Protein AF-A0A021VYC6-F1 (afdb_monomer_lite)

Secondary struc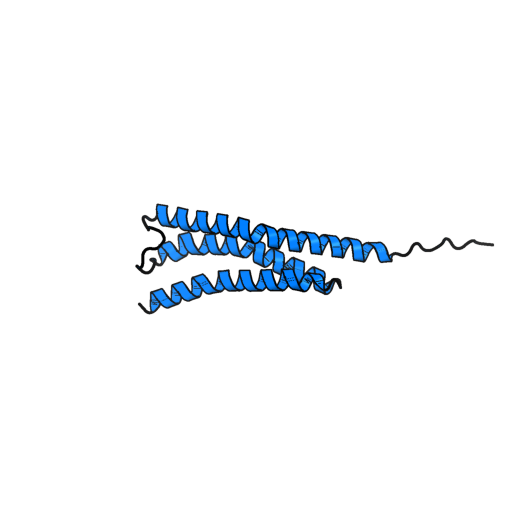ture (DSSP, 8-state):
---PPP---TTHHHHHHHHHHHHHHHHHHHHHHHHHHHHHHHHHHHHHHTTPPTT-SSPPPHHHIIIIIHHHHHHHHHHHHHHHHHHHHHHHTT-GGGHHHHHHHHHHHHHHHHHHHHHHHHHHH-

Sequence (126 aa):
MTATAPTSPSWGRPLVAARRHLRHAWIGVALVPVAFVVAMLVGDGVASLLGHESGSAAAPSLEVFLLAGLPATVIGLAPAVFALVNGRRAEREGEPKGLVPTVVGAVVALYWLATPVLTGVAGLLG

Radius of gyration: 21.97 Å; chains: 1; bounding box: 68×33×66 Å

pLDDT: mean 72.76, std 6.52, range [54.72, 84.06]

Foldseek 3Di:
DDDDDPDDDPVVPLVVVLVVLLVQLVVLVVCLVVLLVVLVCQLQVQCVVVVHHPPPPDQDDPCSLVRRLPVSLVSNLVSLVSNQVSLVVSVVSPNVSSVVSNVVSVVSNCVSVVVSVVSVVVNVVD

Structure (mmCIF, N/CA/C/O backbone):
data_AF-A0A021VYC6-F1
#
_entry.id   AF-A0A021VYC6-F1
#
loop_
_atom_site.group_PDB
_atom_site.id
_atom_site.type_symbol
_atom_site.label_atom_id
_atom_site.label_alt_id
_atom_site.label_comp_id
_atom_site.label_asym_id
_atom_site.label_entity_id
_atom_site.label_seq_id
_atom_site.pdbx_PDB_ins_code
_atom_site.Cartn_x
_atom_site.Cartn_y
_atom_site.Cartn_z
_atom_site.occupancy
_atom_site.B_iso_or_equiv
_atom_site.auth_seq_id
_atom_site.auth_comp_id
_atom_site.auth_asym_id
_atom_site.auth_atom_id
_atom_site.pdbx_PDB_model_num
ATOM 1 N N . MET A 1 1 ? -43.193 22.300 42.466 1.00 54.72 1 MET A N 1
ATOM 2 C CA . MET A 1 1 ? -42.731 20.926 42.175 1.00 54.72 1 MET A CA 1
ATOM 3 C C . MET A 1 1 ? -42.232 20.906 40.742 1.00 54.72 1 MET A C 1
ATOM 5 O O . MET A 1 1 ? -43.036 20.888 39.822 1.00 54.72 1 MET A O 1
ATOM 9 N N . THR A 1 2 ? -40.925 21.046 40.552 1.00 64.00 2 THR A N 1
ATOM 10 C CA . THR A 1 2 ? -40.286 21.155 39.234 1.00 64.00 2 THR A CA 1
ATOM 11 C C . THR A 1 2 ? -39.812 19.763 38.838 1.00 64.00 2 THR A C 1
ATOM 13 O O . THR A 1 2 ? -38.903 19.224 39.463 1.00 64.00 2 THR A O 1
ATOM 16 N N . ALA A 1 3 ? -40.474 19.150 37.858 1.00 60.00 3 ALA A N 1
ATOM 17 C CA . ALA A 1 3 ? -40.073 17.853 37.332 1.00 60.00 3 ALA A CA 1
ATOM 18 C C . ALA A 1 3 ? -38.756 18.015 36.558 1.00 60.00 3 ALA A C 1
ATOM 20 O O . ALA A 1 3 ? -38.705 18.704 35.539 1.00 60.00 3 ALA A O 1
ATOM 21 N N . THR A 1 4 ? -37.680 17.412 37.056 1.00 67.69 4 THR A N 1
ATOM 22 C CA . THR A 1 4 ? -36.417 17.287 36.332 1.00 67.69 4 THR A CA 1
ATOM 23 C C . THR A 1 4 ? -36.630 16.351 35.145 1.00 67.69 4 THR A C 1
ATOM 25 O O . THR A 1 4 ? -36.977 15.182 35.308 1.00 67.69 4 THR A O 1
ATOM 28 N N . ALA A 1 5 ? -36.471 16.879 33.931 1.00 68.44 5 ALA A N 1
ATOM 29 C CA . ALA A 1 5 ? -36.542 16.081 32.713 1.00 68.44 5 ALA A CA 1
ATOM 30 C C . ALA A 1 5 ? -35.471 14.969 32.744 1.00 68.44 5 ALA A C 1
ATOM 32 O O . ALA A 1 5 ? -34.336 15.240 33.152 1.00 68.44 5 ALA A O 1
ATOM 33 N N . PRO A 1 6 ? -35.790 13.735 32.313 1.00 65.06 6 PRO A N 1
ATOM 34 C CA . PRO A 1 6 ? -34.813 12.657 32.253 1.00 65.06 6 PRO A CA 1
ATOM 35 C C . PRO A 1 6 ? -33.706 13.032 31.264 1.00 65.06 6 PRO A C 1
ATOM 37 O O . PRO A 1 6 ? -33.952 13.258 30.079 1.00 65.06 6 PRO A O 1
ATOM 40 N N . THR A 1 7 ? -32.473 13.115 31.757 1.00 66.44 7 THR A N 1
ATOM 41 C CA . THR A 1 7 ? -31.283 13.309 30.932 1.00 66.44 7 THR A CA 1
ATOM 42 C C . THR A 1 7 ? -31.118 12.086 30.032 1.00 66.44 7 THR A C 1
ATOM 44 O O . THR A 1 7 ? -30.737 11.003 30.471 1.00 66.44 7 THR A O 1
ATOM 47 N N . SER A 1 8 ? -31.448 12.236 28.748 1.00 65.44 8 SER A N 1
ATOM 48 C CA . SER A 1 8 ? -31.222 11.190 27.752 1.00 65.44 8 SER A CA 1
ATOM 49 C C . SER A 1 8 ? -29.729 10.823 27.734 1.00 65.44 8 SER A C 1
ATOM 51 O O . SER A 1 8 ? -28.902 11.733 27.597 1.00 65.44 8 SER A O 1
ATOM 53 N N . PRO A 1 9 ? -29.358 9.537 27.857 1.00 63.00 9 PRO A N 1
ATOM 54 C CA . PRO A 1 9 ? -27.963 9.141 27.953 1.00 63.00 9 PRO A CA 1
ATOM 55 C C . PRO A 1 9 ? -27.189 9.551 26.691 1.00 63.00 9 PRO A C 1
ATOM 57 O O . PRO A 1 9 ? -27.460 9.073 25.591 1.00 63.00 9 PRO A O 1
ATOM 60 N N . SER A 1 10 ? -26.193 10.428 26.838 1.00 65.44 10 SER A N 1
ATOM 61 C CA . SER A 1 10 ? -25.336 10.914 25.741 1.00 65.44 10 SER A CA 1
ATOM 62 C C . SER A 1 10 ? -24.399 9.839 25.162 1.00 65.44 10 SER A C 1
ATOM 64 O O . SER A 1 10 ? -23.709 10.082 24.169 1.00 65.44 10 SER A O 1
ATOM 66 N N . TRP A 1 11 ? -24.426 8.627 25.724 1.00 60.84 11 TRP A N 1
ATOM 67 C CA . TRP A 1 11 ? -23.592 7.472 25.380 1.00 60.84 11 TRP A CA 1
ATOM 68 C C . TRP A 1 11 ? -23.783 6.933 23.950 1.00 60.84 11 TRP A C 1
ATOM 70 O O . TRP A 1 11 ? -22.986 6.119 23.491 1.00 60.84 11 TRP A O 1
ATOM 80 N N . GLY A 1 12 ? -24.803 7.387 23.213 1.00 59.22 12 GLY A N 1
ATOM 81 C CA . GLY A 1 12 ? -25.051 6.951 21.833 1.00 59.22 12 GLY A CA 1
ATOM 82 C C . GLY A 1 12 ? -24.102 7.549 20.783 1.00 59.22 12 GLY A C 1
ATOM 83 O O . GLY A 1 12 ? -23.797 6.893 19.789 1.00 59.22 12 GLY A O 1
ATOM 84 N N . ARG A 1 13 ? -23.596 8.776 20.978 1.00 64.44 13 ARG A N 1
ATOM 85 C CA . ARG A 1 13 ? -22.763 9.457 19.961 1.00 64.44 13 ARG A CA 1
ATOM 86 C C . ARG A 1 13 ? -21.360 8.849 19.777 1.00 64.44 13 ARG A C 1
ATOM 88 O O . ARG A 1 13 ? -20.957 8.707 18.621 1.00 64.44 13 ARG A O 1
ATOM 95 N N . PRO A 1 14 ? -20.635 8.446 20.843 1.00 65.25 14 PRO A N 1
ATOM 96 C CA . PRO A 1 14 ? -19.312 7.828 20.711 1.00 65.25 14 PRO A CA 1
ATOM 97 C C . PRO A 1 14 ? -19.344 6.514 19.918 1.00 65.25 14 PRO A C 1
ATOM 99 O O . PRO A 1 14 ? -18.525 6.301 19.029 1.00 65.25 14 PRO A O 1
ATOM 102 N N . LEU A 1 15 ? -20.350 5.667 20.162 1.00 66.69 15 LEU A N 1
ATOM 103 C CA . LEU A 1 15 ? -20.481 4.360 19.507 1.00 66.69 15 LEU A CA 1
ATOM 104 C C . LEU A 1 15 ? -20.814 4.472 18.009 1.00 66.69 15 LEU A C 1
ATOM 106 O O . LEU A 1 15 ? -20.351 3.663 17.204 1.00 66.69 15 LEU A O 1
ATOM 110 N N . VAL A 1 16 ? -21.604 5.477 17.613 1.00 71.81 16 VAL A N 1
ATOM 111 C CA . VAL A 1 16 ? -21.942 5.724 16.199 1.00 71.81 16 VAL A CA 1
ATOM 112 C C . VAL A 1 16 ? -20.727 6.239 15.421 1.00 71.81 16 VAL A C 1
ATOM 114 O O . VAL A 1 16 ? -20.486 5.783 14.299 1.00 71.81 16 VAL A O 1
ATOM 117 N N . ALA A 1 17 ? -19.933 7.136 16.016 1.00 70.00 17 ALA A N 1
ATOM 118 C CA . ALA A 1 17 ? -18.683 7.610 15.422 1.00 70.00 17 ALA A CA 1
ATOM 119 C C . ALA A 1 17 ? -17.676 6.459 15.251 1.00 70.00 17 ALA A C 1
ATOM 121 O O . ALA A 1 17 ? -17.206 6.228 14.134 1.00 70.00 17 ALA A O 1
ATOM 122 N N . ALA A 1 18 ? -17.462 5.655 16.298 1.00 65.56 18 ALA A N 1
ATOM 123 C CA . ALA A 1 18 ? -16.560 4.504 16.268 1.00 65.56 18 ALA A CA 1
ATOM 124 C C . ALA A 1 18 ? -16.944 3.482 15.177 1.00 65.56 18 ALA A C 1
ATOM 126 O O . ALA A 1 18 ? -16.102 3.056 14.382 1.00 65.56 18 ALA A O 1
ATOM 127 N N . ARG A 1 19 ? -18.239 3.148 15.040 1.00 71.94 19 ARG A N 1
ATOM 128 C CA . ARG A 1 19 ? -18.728 2.257 13.966 1.00 71.94 19 ARG A CA 1
ATOM 129 C C . ARG A 1 19 ? -18.503 2.833 12.570 1.00 71.94 19 ARG A C 1
ATOM 131 O O . ARG A 1 19 ? -18.196 2.085 11.640 1.00 71.94 19 ARG A O 1
ATOM 138 N N . ARG A 1 20 ? -18.646 4.151 12.401 1.00 73.12 20 ARG A N 1
ATOM 139 C CA . ARG A 1 20 ? -18.374 4.824 11.125 1.00 73.12 20 ARG A CA 1
ATOM 140 C C . ARG A 1 20 ? -16.887 4.745 10.781 1.00 73.12 20 ARG A C 1
ATOM 142 O O . ARG A 1 20 ? -16.573 4.447 9.631 1.00 73.12 20 ARG A O 1
ATOM 149 N N . HIS A 1 21 ? -15.988 4.948 11.742 1.00 66.31 21 HIS A N 1
ATOM 150 C CA . HIS A 1 21 ? -14.542 4.814 11.536 1.00 66.31 21 HIS A CA 1
ATOM 151 C C . HIS A 1 21 ? -14.130 3.374 11.205 1.00 66.31 21 HIS A C 1
ATOM 153 O O . HIS A 1 21 ? -13.388 3.164 10.245 1.00 66.31 21 HIS A O 1
ATOM 159 N N . LEU A 1 22 ? -14.713 2.379 11.881 1.00 67.56 22 LEU A N 1
ATOM 160 C CA . LEU A 1 22 ? -14.506 0.964 11.565 1.00 67.56 22 LEU A CA 1
ATOM 161 C C . LEU A 1 22 ? -14.934 0.625 10.124 1.00 67.56 22 LEU A C 1
ATOM 163 O O . LEU A 1 22 ? -14.219 -0.075 9.411 1.00 67.56 22 LEU A O 1
ATOM 167 N N . ARG A 1 23 ? -16.071 1.161 9.657 1.00 76.12 23 ARG A N 1
ATOM 168 C CA . ARG A 1 23 ? -16.553 0.948 8.281 1.00 76.12 23 ARG A CA 1
ATOM 169 C C . ARG A 1 23 ? -15.609 1.557 7.237 1.00 76.12 23 ARG A C 1
ATOM 171 O O . ARG A 1 23 ? -15.355 0.918 6.223 1.00 76.12 23 ARG A O 1
ATOM 178 N N . HIS A 1 24 ? -15.053 2.745 7.492 1.00 71.38 24 HIS A N 1
ATOM 179 C CA . HIS A 1 24 ? -14.051 3.355 6.604 1.00 71.38 24 HIS A CA 1
ATOM 180 C C . HIS A 1 24 ? -12.731 2.573 6.595 1.00 71.38 24 HIS A C 1
ATOM 182 O O . HIS A 1 24 ? -12.128 2.430 5.535 1.00 71.38 24 HIS A O 1
ATOM 188 N N . ALA A 1 25 ? -12.308 2.020 7.737 1.00 68.94 25 ALA A N 1
ATOM 189 C CA . ALA A 1 25 ? -11.128 1.160 7.803 1.00 68.94 25 ALA A CA 1
ATOM 190 C C . ALA A 1 25 ? -11.301 -0.102 6.935 1.00 68.94 25 ALA A C 1
ATOM 192 O O . ALA A 1 25 ? -10.413 -0.437 6.156 1.00 68.94 25 ALA A O 1
ATOM 193 N N . TRP A 1 26 ? -12.475 -0.743 6.987 1.00 71.69 26 TRP A N 1
ATOM 194 C CA . TRP A 1 26 ? -12.798 -1.890 6.128 1.00 71.69 26 TRP A CA 1
ATOM 195 C C . TRP A 1 26 ? -12.929 -1.535 4.647 1.00 71.69 26 TRP A C 1
ATOM 197 O O . TRP A 1 26 ? -12.515 -2.326 3.806 1.00 71.69 26 TRP A O 1
ATOM 207 N N . ILE A 1 27 ? -13.450 -0.350 4.318 1.00 75.50 27 ILE A N 1
ATOM 208 C CA . ILE A 1 27 ? -13.437 0.160 2.939 1.00 75.50 27 ILE A CA 1
ATOM 209 C C . ILE A 1 27 ? -11.989 0.305 2.452 1.00 75.50 27 ILE A C 1
ATOM 211 O O . ILE A 1 27 ? -11.682 -0.137 1.352 1.00 75.50 27 ILE A O 1
ATOM 215 N N . GLY A 1 28 ? -11.089 0.834 3.289 1.00 65.12 28 GLY A N 1
ATOM 216 C CA . GLY A 1 28 ? -9.655 0.900 2.992 1.00 65.12 28 GLY A CA 1
ATOM 217 C C . GLY A 1 28 ? -9.046 -0.473 2.702 1.00 65.12 28 GLY A C 1
ATOM 218 O O . GLY A 1 28 ? -8.364 -0.631 1.696 1.00 65.12 28 GLY A O 1
ATOM 219 N N . VAL A 1 29 ? -9.357 -1.482 3.524 1.00 70.19 29 VAL A N 1
ATOM 220 C CA . VAL A 1 29 ? -8.916 -2.873 3.305 1.00 70.19 29 VAL A CA 1
ATOM 221 C C . VAL A 1 29 ? -9.480 -3.445 2.001 1.00 70.19 29 VAL A C 1
ATOM 223 O O . VAL A 1 29 ? -8.740 -4.044 1.228 1.00 70.19 29 VAL A O 1
ATOM 226 N N . ALA A 1 30 ? -10.765 -3.227 1.716 1.00 77.44 30 ALA A N 1
ATOM 227 C CA . ALA A 1 30 ? -11.406 -3.688 0.484 1.00 77.44 30 ALA A CA 1
ATOM 228 C C . ALA A 1 30 ? -10.878 -2.980 -0.779 1.00 77.44 30 ALA A C 1
ATOM 230 O O . ALA A 1 30 ? -10.985 -3.521 -1.876 1.00 77.44 30 ALA A O 1
ATOM 231 N N . LEU A 1 31 ? -10.292 -1.790 -0.631 1.00 75.38 31 LEU A N 1
ATOM 232 C CA . LEU A 1 31 ? -9.623 -1.050 -1.702 1.00 75.38 31 LEU A CA 1
ATOM 233 C C . LEU A 1 31 ? -8.192 -1.533 -1.970 1.00 75.38 31 LEU A C 1
ATOM 235 O O . LEU A 1 31 ? -7.664 -1.227 -3.037 1.00 75.38 31 LEU A O 1
ATOM 239 N N . VAL A 1 32 ? -7.570 -2.305 -1.068 1.00 74.12 32 VAL A N 1
ATOM 240 C CA . VAL A 1 32 ? -6.208 -2.834 -1.270 1.00 74.12 32 VAL A CA 1
ATOM 241 C C . VAL A 1 32 ? -6.100 -3.691 -2.542 1.00 74.12 32 VAL A C 1
ATOM 243 O O . VAL A 1 32 ? -5.209 -3.408 -3.340 1.00 74.12 32 VAL A O 1
ATOM 246 N N . PRO A 1 33 ? -6.988 -4.673 -2.812 1.00 75.94 33 PRO A N 1
ATOM 247 C CA . PRO A 1 33 ? -6.933 -5.455 -4.049 1.00 75.94 33 PRO A CA 1
ATOM 248 C C . PRO A 1 33 ? -7.120 -4.595 -5.301 1.00 75.94 33 PRO A C 1
ATOM 250 O O . PRO A 1 33 ? -6.440 -4.797 -6.301 1.00 75.94 33 PRO A O 1
ATOM 253 N N . VAL A 1 34 ? -8.017 -3.607 -5.242 1.00 77.00 34 VAL A N 1
ATOM 254 C CA . VAL A 1 34 ? -8.284 -2.710 -6.373 1.00 77.00 34 VAL A CA 1
ATOM 255 C C . VAL A 1 34 ? -7.050 -1.868 -6.679 1.00 77.00 34 VAL A C 1
ATOM 257 O O . VAL A 1 34 ? -6.610 -1.812 -7.822 1.00 77.00 34 VAL A O 1
ATOM 260 N N . ALA A 1 35 ? -6.444 -1.260 -5.661 1.00 73.44 35 ALA A N 1
ATOM 261 C CA . ALA A 1 35 ? -5.225 -0.483 -5.835 1.00 73.44 35 ALA A CA 1
ATOM 262 C C . ALA A 1 35 ? -4.038 -1.343 -6.261 1.00 73.44 35 ALA A C 1
ATOM 264 O O . ALA A 1 35 ? -3.212 -0.865 -7.025 1.00 73.44 35 ALA A O 1
ATOM 265 N N . PHE A 1 36 ? -3.961 -2.600 -5.814 1.00 75.56 36 PHE A N 1
ATOM 266 C CA . PHE A 1 36 ? -2.952 -3.543 -6.288 1.00 75.56 36 PHE A CA 1
ATOM 267 C C . PHE A 1 36 ? -3.075 -3.770 -7.797 1.00 75.56 36 PHE A C 1
ATOM 269 O O . PHE A 1 36 ? -2.088 -3.628 -8.511 1.00 75.56 36 PHE A O 1
ATOM 276 N N . VAL A 1 37 ? -4.286 -4.043 -8.294 1.00 76.75 37 VAL A N 1
ATOM 277 C CA . VAL A 1 37 ? -4.528 -4.212 -9.735 1.00 76.75 37 VAL A CA 1
ATOM 278 C C . VAL A 1 37 ? -4.197 -2.929 -10.496 1.00 76.75 37 VAL A C 1
ATOM 280 O O . VAL A 1 37 ? -3.506 -2.985 -11.506 1.00 76.75 37 VAL A O 1
ATOM 283 N N . VAL A 1 38 ? -4.622 -1.763 -10.001 1.00 77.69 38 VAL A N 1
ATOM 284 C CA . VAL A 1 38 ? -4.317 -0.474 -10.645 1.00 77.69 38 VAL A CA 1
ATOM 285 C C . VAL A 1 38 ? -2.813 -0.197 -10.654 1.00 77.69 38 VAL A C 1
ATOM 287 O O . VAL A 1 38 ? -2.278 0.193 -11.684 1.00 77.69 38 VAL A O 1
ATOM 290 N N . ALA A 1 39 ? -2.116 -0.422 -9.541 1.00 72.88 39 ALA A N 1
ATOM 291 C CA . ALA A 1 39 ? -0.672 -0.244 -9.452 1.00 72.88 39 ALA A CA 1
ATOM 292 C C . ALA A 1 39 ? 0.071 -1.196 -10.395 1.00 72.88 39 ALA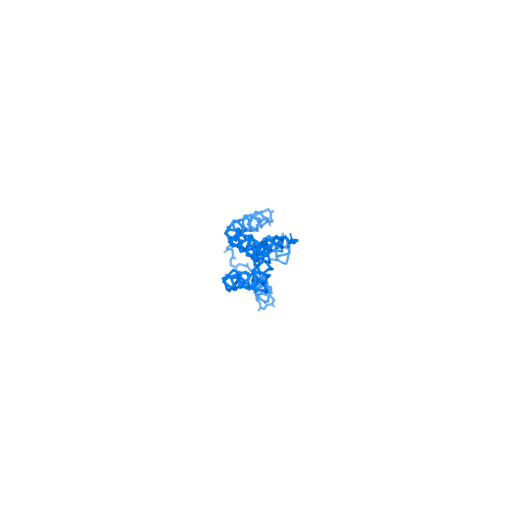 A C 1
ATOM 294 O O . ALA A 1 39 ? 1.026 -0.773 -11.042 1.00 72.88 39 ALA A O 1
ATOM 295 N N . MET A 1 40 ? -0.389 -2.445 -10.516 1.00 78.44 40 MET A N 1
ATOM 296 C CA . MET A 1 40 ? 0.179 -3.403 -11.460 1.00 78.44 40 MET A CA 1
ATOM 297 C C . MET A 1 40 ? -0.023 -2.934 -12.903 1.00 78.44 40 MET A C 1
ATOM 299 O O . MET A 1 40 ? 0.943 -2.876 -13.651 1.00 78.44 40 MET A O 1
ATOM 303 N N . LEU A 1 41 ? -1.241 -2.524 -13.270 1.00 82.88 41 LEU A N 1
ATOM 304 C CA . LEU A 1 41 ? -1.548 -2.022 -14.613 1.00 82.88 41 LEU A CA 1
ATOM 305 C C . LEU A 1 41 ? -0.752 -0.759 -14.958 1.00 82.88 41 LEU A C 1
ATOM 307 O O . LEU A 1 41 ? -0.302 -0.609 -16.089 1.00 82.88 41 LEU A O 1
ATOM 311 N N . VAL A 1 42 ? -0.565 0.148 -13.997 1.00 81.06 42 VAL A N 1
ATOM 312 C CA . VAL A 1 42 ? 0.236 1.363 -14.195 1.00 81.06 42 VAL A CA 1
ATOM 313 C C . VAL A 1 42 ? 1.716 1.019 -14.334 1.00 81.06 42 VAL A C 1
ATOM 315 O O . VAL A 1 42 ? 2.358 1.515 -15.253 1.00 81.06 42 VAL A O 1
ATOM 318 N N . GLY A 1 43 ? 2.256 0.163 -13.464 1.00 72.81 43 GLY A N 1
ATOM 319 C CA . GLY A 1 43 ? 3.655 -0.256 -13.536 1.00 72.81 43 GLY A CA 1
ATOM 320 C C . GLY A 1 43 ? 3.972 -0.977 -14.847 1.00 72.81 43 GLY A C 1
ATOM 321 O O . GLY A 1 43 ? 4.917 -0.607 -15.537 1.00 72.81 43 GLY A O 1
ATOM 322 N N . ASP A 1 44 ? 3.138 -1.946 -15.220 1.00 79.06 44 ASP A N 1
ATOM 323 C CA . ASP A 1 44 ? 3.280 -2.733 -16.448 1.00 79.06 44 ASP A CA 1
ATOM 324 C C . ASP A 1 44 ? 3.076 -1.869 -17.702 1.00 79.06 44 ASP A C 1
ATOM 326 O O . ASP A 1 44 ? 3.875 -1.903 -18.635 1.00 79.06 44 ASP A O 1
ATOM 330 N N . GLY A 1 45 ? 2.064 -0.997 -17.691 1.00 81.38 45 GLY A N 1
ATOM 331 C CA . GLY A 1 45 ? 1.805 -0.070 -18.789 1.00 81.38 45 GLY A CA 1
ATOM 332 C C . GLY A 1 45 ? 2.959 0.905 -19.023 1.00 81.38 45 GLY A C 1
ATOM 333 O O . GLY A 1 45 ? 3.380 1.095 -20.162 1.00 81.38 45 GLY A O 1
ATOM 334 N N . VAL A 1 46 ? 3.514 1.500 -17.961 1.00 80.25 46 VAL A N 1
ATOM 335 C CA . VAL A 1 46 ? 4.661 2.413 -18.091 1.00 80.25 46 VAL A CA 1
ATOM 336 C C . VAL A 1 46 ? 5.923 1.658 -18.518 1.00 80.25 46 VAL A C 1
ATOM 338 O O . VAL A 1 46 ? 6.643 2.148 -19.383 1.00 80.25 46 VAL A O 1
ATOM 341 N N . ALA A 1 47 ? 6.181 0.461 -17.985 1.00 78.06 47 ALA A N 1
ATOM 342 C CA . ALA A 1 47 ? 7.319 -0.362 -18.401 1.00 78.06 47 ALA A CA 1
ATOM 343 C C . ALA A 1 47 ? 7.234 -0.763 -19.886 1.00 78.06 47 ALA A C 1
ATOM 345 O O . ALA A 1 47 ? 8.218 -0.630 -20.617 1.00 78.06 47 ALA A O 1
ATOM 346 N N . SER A 1 48 ? 6.044 -1.151 -20.352 1.00 80.94 48 SER A N 1
ATOM 347 C CA . SER A 1 48 ? 5.783 -1.493 -21.754 1.00 80.94 48 SER A CA 1
ATOM 348 C C . SER A 1 48 ? 6.001 -0.299 -22.689 1.00 80.94 48 SER A C 1
ATOM 350 O O . SER A 1 48 ? 6.627 -0.443 -23.740 1.00 80.94 48 SER A O 1
ATOM 352 N N . LEU A 1 49 ? 5.583 0.907 -22.284 1.00 81.94 49 LEU A N 1
ATOM 353 C CA . LEU A 1 49 ? 5.862 2.143 -23.029 1.00 81.94 49 LEU A CA 1
ATOM 354 C C . LEU A 1 49 ? 7.362 2.466 -23.111 1.00 81.94 49 LEU A C 1
ATOM 356 O O . LEU A 1 49 ? 7.802 3.076 -24.083 1.00 81.94 49 LEU A O 1
ATOM 360 N N . LEU A 1 50 ? 8.147 2.040 -22.120 1.00 80.50 50 LEU A N 1
ATOM 361 C CA . LEU A 1 50 ? 9.608 2.154 -22.105 1.00 80.50 50 LEU A CA 1
ATOM 362 C C . LEU A 1 50 ? 10.303 0.995 -22.845 1.00 80.50 50 LEU A C 1
ATOM 364 O O . LEU A 1 50 ? 11.523 0.859 -22.761 1.00 80.50 50 LEU A O 1
ATOM 368 N N . GLY A 1 51 ? 9.550 0.141 -23.546 1.00 77.88 51 GLY A N 1
ATOM 369 C CA . GLY A 1 51 ? 10.081 -0.982 -24.321 1.00 77.88 51 GLY A CA 1
ATOM 370 C C . GLY A 1 51 ? 10.592 -2.152 -23.477 1.00 77.88 51 GLY A C 1
ATOM 371 O O . GLY A 1 51 ? 11.324 -2.990 -23.997 1.00 77.88 51 GLY A O 1
ATOM 372 N N . HIS A 1 52 ? 10.240 -2.210 -22.190 1.00 70.00 52 HIS A N 1
ATOM 373 C CA . HIS A 1 52 ? 10.628 -3.300 -21.298 1.00 70.00 52 HIS A CA 1
ATOM 374 C C . HIS A 1 52 ? 9.476 -4.300 -21.150 1.00 70.00 52 HIS A C 1
ATOM 376 O O . HIS A 1 52 ? 8.361 -3.922 -20.794 1.00 70.00 52 HIS A O 1
ATOM 382 N N . GLU A 1 53 ? 9.749 -5.585 -21.391 1.00 68.38 53 GLU A N 1
ATOM 383 C CA . GLU A 1 53 ? 8.812 -6.661 -21.056 1.00 68.38 53 GLU A CA 1
ATOM 384 C C . GLU A 1 53 ? 8.856 -6.963 -19.554 1.00 68.38 53 GLU A C 1
ATOM 386 O O . GLU A 1 53 ? 9.915 -7.214 -18.966 1.00 68.38 53 GLU A O 1
ATOM 391 N N . SER A 1 54 ? 7.682 -6.973 -18.928 1.00 63.06 54 SER A N 1
ATOM 392 C CA . SER A 1 54 ? 7.526 -7.368 -17.533 1.00 63.06 54 SER A CA 1
ATOM 393 C C . SER A 1 54 ? 7.921 -8.830 -17.327 1.00 63.06 54 SER A C 1
ATOM 395 O O . SER A 1 54 ? 7.419 -9.725 -18.001 1.00 63.06 54 SER A O 1
ATOM 397 N N . GLY A 1 55 ? 8.821 -9.082 -16.372 1.00 61.19 55 GLY A N 1
ATOM 398 C CA . GLY A 1 55 ? 9.330 -10.426 -16.064 1.00 61.19 55 GLY A CA 1
ATOM 399 C C . GLY A 1 55 ? 10.669 -10.779 -16.718 1.00 61.19 55 GLY A C 1
ATOM 400 O O . GLY A 1 55 ? 11.165 -11.887 -16.513 1.00 61.19 55 GLY A O 1
ATOM 401 N N . SER A 1 56 ? 11.289 -9.849 -17.453 1.00 64.00 56 SER A N 1
ATOM 402 C CA . SER A 1 56 ? 12.684 -9.992 -17.878 1.00 64.00 56 SER A CA 1
ATOM 403 C C . SER A 1 56 ? 13.597 -10.207 -16.661 1.00 64.00 56 SER A C 1
ATOM 405 O O . SER A 1 56 ? 13.520 -9.472 -15.678 1.00 64.00 56 SER A O 1
ATOM 407 N N . ALA A 1 57 ? 14.497 -11.192 -16.746 1.00 57.59 57 ALA A N 1
ATOM 408 C CA . ALA A 1 57 ? 15.506 -11.453 -15.717 1.00 57.59 57 ALA A CA 1
ATOM 409 C C . ALA A 1 57 ? 16.614 -10.381 -15.662 1.00 57.59 57 ALA A C 1
ATOM 411 O O . ALA A 1 57 ? 17.430 -10.398 -14.741 1.00 57.59 57 ALA A O 1
ATOM 412 N N . ALA A 1 58 ? 16.664 -9.464 -16.636 1.00 65.25 58 ALA A N 1
ATOM 413 C CA . ALA A 1 58 ? 17.589 -8.341 -16.608 1.00 65.25 58 ALA A CA 1
ATOM 414 C C . ALA A 1 58 ? 17.145 -7.321 -15.553 1.00 65.25 58 ALA A C 1
ATOM 416 O O . ALA A 1 58 ? 15.963 -6.974 -15.469 1.00 65.25 58 ALA A O 1
ATOM 417 N N . ALA A 1 59 ? 18.105 -6.839 -14.759 1.00 62.94 59 ALA A N 1
ATOM 418 C CA . ALA A 1 59 ? 17.852 -5.799 -13.774 1.00 62.94 59 ALA A CA 1
ATOM 419 C C . ALA A 1 59 ? 17.245 -4.561 -14.468 1.00 62.94 59 ALA A C 1
ATOM 421 O O . ALA A 1 59 ? 17.786 -4.108 -15.482 1.00 62.94 59 ALA A O 1
ATOM 422 N N . PRO A 1 60 ? 16.121 -4.018 -13.965 1.00 66.69 60 PRO A N 1
ATOM 423 C CA . PRO A 1 60 ? 15.491 -2.857 -14.575 1.00 66.69 60 PRO A CA 1
ATOM 424 C C . PRO A 1 60 ? 16.426 -1.648 -14.503 1.00 66.69 60 PRO A C 1
ATOM 426 O O . PRO A 1 60 ? 17.061 -1.401 -13.475 1.00 66.69 60 PRO A O 1
ATOM 429 N N . SER A 1 61 ? 16.493 -0.874 -15.588 1.00 73.88 61 SER A N 1
ATOM 430 C CA . SER A 1 61 ? 17.247 0.379 -15.605 1.00 73.88 61 SER A CA 1
ATOM 431 C C . SER A 1 61 ? 16.679 1.370 -14.581 1.00 73.88 61 SER A C 1
ATOM 433 O O . SER A 1 61 ? 15.493 1.332 -14.230 1.00 73.88 61 SER A O 1
ATOM 435 N N . LEU A 1 62 ? 17.522 2.292 -14.100 1.00 77.00 62 LEU A N 1
ATOM 436 C CA . LEU A 1 62 ? 17.120 3.295 -13.106 1.00 77.00 62 LEU A CA 1
ATOM 437 C C . LEU A 1 62 ? 15.908 4.123 -13.575 1.00 77.00 62 LEU A C 1
ATOM 439 O O . LEU A 1 62 ? 15.057 4.491 -12.769 1.00 77.00 62 LEU A O 1
ATOM 443 N N . GLU A 1 63 ? 15.798 4.369 -14.880 1.00 74.81 63 GLU A N 1
ATOM 444 C CA . GLU A 1 63 ? 14.677 5.088 -15.491 1.00 74.81 63 GLU A CA 1
ATOM 445 C C . GLU A 1 63 ? 13.356 4.327 -15.353 1.00 74.81 63 GLU A C 1
ATOM 447 O O . GLU A 1 63 ? 12.357 4.913 -14.940 1.00 74.81 63 GLU A O 1
ATOM 452 N N . VAL A 1 64 ? 13.347 3.016 -15.614 1.00 76.31 64 VAL A N 1
ATOM 453 C CA . VAL A 1 64 ? 12.155 2.168 -15.444 1.00 76.31 64 VAL A CA 1
ATOM 454 C C . VAL A 1 64 ? 11.757 2.098 -13.973 1.00 76.31 64 VAL A C 1
ATOM 456 O O . VAL A 1 64 ? 10.578 2.216 -13.637 1.00 76.31 64 VAL A O 1
ATOM 459 N N . PHE A 1 65 ? 12.734 1.981 -13.072 1.00 75.00 65 PHE A N 1
ATOM 460 C CA . PHE A 1 65 ? 12.475 1.996 -11.635 1.00 75.00 65 PHE A CA 1
ATOM 461 C C . PHE A 1 65 ? 11.797 3.299 -11.181 1.00 75.00 65 PHE A C 1
ATOM 463 O O . PHE A 1 65 ? 10.795 3.264 -10.462 1.00 75.00 65 PHE A O 1
ATOM 470 N N . LEU A 1 66 ? 12.305 4.450 -11.625 1.00 78.19 66 LEU A N 1
ATOM 471 C CA . LEU A 1 66 ? 11.771 5.759 -11.249 1.00 78.19 66 LEU A CA 1
ATOM 472 C C . LEU A 1 66 ? 10.417 6.056 -11.904 1.00 78.19 66 LEU A C 1
ATOM 474 O O . LEU A 1 66 ? 9.520 6.562 -11.234 1.00 78.19 66 LEU A O 1
ATOM 478 N N . LEU A 1 67 ? 10.257 5.750 -13.192 1.00 80.88 67 LEU A N 1
ATOM 479 C CA . LEU A 1 67 ? 9.073 6.132 -13.963 1.00 80.88 67 LEU A CA 1
ATOM 480 C C . LEU A 1 67 ? 7.915 5.142 -13.818 1.00 80.88 67 LEU A C 1
ATOM 482 O O . LEU A 1 67 ? 6.768 5.577 -13.813 1.00 80.88 67 LEU A O 1
ATOM 486 N N . ALA A 1 68 ? 8.181 3.842 -13.669 1.00 78.88 68 ALA A N 1
ATOM 487 C CA . ALA A 1 68 ? 7.140 2.823 -13.507 1.00 78.88 68 ALA A CA 1
ATOM 488 C C . ALA A 1 68 ? 6.958 2.402 -12.040 1.00 78.88 68 ALA A C 1
ATOM 490 O O . ALA A 1 68 ? 5.831 2.296 -11.548 1.00 78.88 68 ALA A O 1
ATOM 491 N N . GLY A 1 69 ? 8.061 2.201 -11.313 1.00 75.69 69 GLY A N 1
ATOM 492 C CA . GLY A 1 69 ? 8.036 1.691 -9.940 1.00 75.69 69 GLY A CA 1
ATOM 493 C C . GLY A 1 69 ? 7.514 2.704 -8.922 1.00 75.69 69 GLY A C 1
ATOM 494 O O . GLY A 1 69 ? 6.690 2.366 -8.067 1.00 75.69 69 GLY A O 1
ATOM 495 N N . LEU A 1 70 ? 7.947 3.962 -9.018 1.00 80.38 70 LEU A N 1
ATOM 496 C CA . LEU A 1 70 ? 7.582 4.998 -8.049 1.00 80.38 70 LEU A CA 1
ATOM 497 C C . LEU A 1 70 ? 6.077 5.345 -8.087 1.00 80.38 70 LEU A C 1
ATOM 499 O O . LEU A 1 70 ? 5.453 5.331 -7.022 1.00 80.38 70 LEU A O 1
ATOM 503 N N . PRO A 1 71 ? 5.436 5.561 -9.256 1.00 79.88 71 PRO A N 1
ATOM 504 C CA . PRO A 1 71 ? 3.995 5.817 -9.313 1.00 79.88 71 PRO A CA 1
ATOM 505 C C . PRO A 1 71 ? 3.161 4.620 -8.853 1.00 79.88 71 PRO A C 1
ATOM 507 O O . PRO A 1 71 ? 2.215 4.797 -8.084 1.00 79.88 71 PRO A O 1
ATOM 510 N N . ALA A 1 72 ? 3.533 3.400 -9.259 1.00 76.69 72 ALA A N 1
ATOM 511 C CA . ALA A 1 72 ? 2.863 2.177 -8.818 1.00 76.69 72 ALA A CA 1
ATOM 512 C C . ALA A 1 72 ? 2.924 2.027 -7.289 1.00 76.69 72 ALA A C 1
ATOM 514 O O . ALA A 1 72 ? 1.914 1.733 -6.648 1.00 76.69 72 ALA A O 1
ATOM 515 N N . THR A 1 73 ? 4.082 2.329 -6.694 1.00 77.38 73 THR A N 1
ATOM 516 C CA . THR A 1 73 ? 4.265 2.311 -5.238 1.00 77.38 73 THR A CA 1
ATOM 517 C C . THR A 1 73 ? 3.348 3.313 -4.550 1.00 77.38 73 THR A C 1
ATOM 519 O O . THR A 1 73 ? 2.670 2.955 -3.592 1.00 77.38 73 THR A O 1
ATOM 522 N N . VAL A 1 74 ? 3.267 4.552 -5.045 1.00 83.56 74 VAL A N 1
ATOM 523 C CA . VAL A 1 74 ? 2.391 5.588 -4.470 1.00 83.56 74 VAL A CA 1
ATOM 524 C C . VAL A 1 74 ? 0.918 5.168 -4.523 1.00 83.56 74 VAL A C 1
ATOM 526 O O . VAL A 1 74 ? 0.200 5.322 -3.531 1.00 83.56 74 VAL A O 1
ATOM 529 N N . ILE A 1 75 ? 0.475 4.590 -5.644 1.00 81.69 75 ILE A N 1
ATOM 530 C CA . ILE A 1 75 ? -0.894 4.081 -5.816 1.00 81.69 75 ILE A CA 1
ATOM 531 C C . ILE A 1 75 ? -1.185 2.955 -4.816 1.00 81.69 75 ILE A C 1
ATOM 533 O O . ILE A 1 75 ? -2.223 2.976 -4.152 1.00 81.69 75 ILE A O 1
ATOM 537 N N . GLY A 1 76 ? -0.263 2.001 -4.671 1.00 76.12 76 GLY A N 1
ATOM 538 C CA . GLY A 1 76 ? -0.384 0.892 -3.726 1.00 76.12 76 GLY A CA 1
ATOM 539 C C . GLY A 1 76 ? -0.345 1.326 -2.257 1.00 76.12 76 GLY A C 1
ATOM 540 O O . GLY A 1 76 ? -1.048 0.757 -1.416 1.00 76.12 76 GLY A O 1
ATOM 541 N N . LEU A 1 77 ? 0.419 2.377 -1.943 1.00 80.19 77 LEU A N 1
ATOM 542 C CA . LEU A 1 77 ? 0.563 2.908 -0.587 1.00 80.19 77 LEU A CA 1
ATOM 543 C C . LEU A 1 77 ? -0.710 3.610 -0.096 1.00 80.19 77 LEU A C 1
ATOM 545 O O . LEU A 1 77 ? -1.036 3.535 1.090 1.00 80.19 77 LEU A O 1
ATOM 549 N N . ALA A 1 78 ? -1.436 4.289 -0.987 1.00 80.81 78 ALA A N 1
ATOM 550 C CA . ALA A 1 78 ? -2.584 5.125 -0.637 1.00 80.81 78 ALA A CA 1
ATOM 551 C C . ALA A 1 78 ? -3.660 4.406 0.214 1.00 80.81 78 ALA A C 1
ATOM 553 O O . ALA A 1 78 ? -3.971 4.894 1.308 1.00 80.81 78 ALA A O 1
ATOM 554 N N . PRO A 1 79 ? -4.215 3.244 -0.189 1.00 74.31 79 PRO A N 1
ATOM 555 C CA . PRO A 1 79 ? -5.200 2.534 0.632 1.00 74.31 79 PRO A CA 1
ATOM 556 C C . PRO A 1 79 ? -4.590 1.909 1.889 1.00 74.31 79 PRO A C 1
ATOM 558 O O . PRO A 1 79 ? -5.279 1.805 2.903 1.00 74.31 79 PRO A O 1
ATOM 561 N N . ALA A 1 80 ? -3.309 1.527 1.861 1.00 73.31 80 ALA A N 1
ATOM 562 C CA . ALA A 1 80 ? -2.617 0.951 3.011 1.00 73.31 80 ALA A CA 1
ATOM 563 C C . ALA A 1 80 ? -2.464 1.984 4.138 1.00 73.31 80 ALA A C 1
ATOM 565 O O . ALA A 1 80 ? -2.809 1.716 5.291 1.00 73.31 80 ALA A O 1
ATOM 566 N N . VAL A 1 81 ? -2.048 3.205 3.787 1.00 76.81 81 VAL A N 1
ATOM 567 C CA . VAL A 1 81 ? -1.989 4.351 4.706 1.00 76.81 81 VAL A CA 1
ATOM 568 C C . VAL A 1 81 ? -3.392 4.726 5.181 1.00 76.81 81 VAL A C 1
ATOM 570 O O . VAL A 1 81 ? -3.591 4.985 6.369 1.00 76.81 81 VAL A O 1
ATOM 573 N N . PHE A 1 82 ? -4.391 4.692 4.295 1.00 71.81 82 PHE A N 1
ATOM 574 C CA . PHE 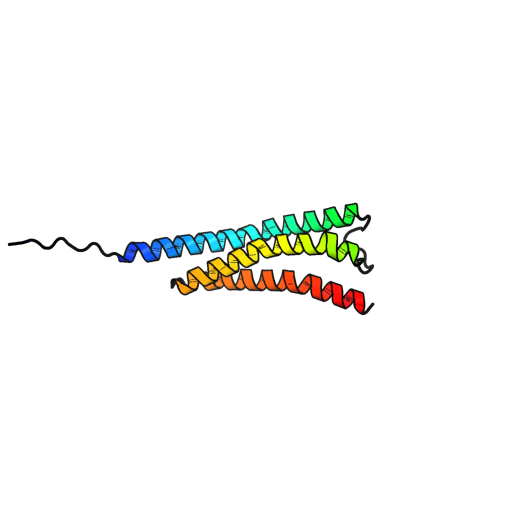A 1 82 ? -5.777 4.963 4.669 1.00 71.81 82 PHE A CA 1
ATOM 575 C C . PHE A 1 82 ? -6.322 3.938 5.680 1.00 71.81 82 PHE A C 1
ATOM 577 O O . PHE A 1 82 ? -6.938 4.331 6.675 1.00 71.81 82 PHE A O 1
ATOM 584 N N . ALA A 1 83 ? -6.062 2.642 5.481 1.00 71.62 83 ALA A N 1
ATOM 585 C CA . ALA A 1 83 ? -6.429 1.577 6.415 1.00 71.62 83 ALA A CA 1
ATOM 586 C C . ALA A 1 83 ? -5.692 1.718 7.758 1.00 71.62 83 ALA A C 1
ATOM 588 O O . ALA A 1 83 ? -6.317 1.612 8.815 1.00 71.62 83 ALA A O 1
ATOM 589 N N . LEU A 1 84 ? -4.398 2.054 7.724 1.00 74.06 84 LEU A N 1
ATOM 590 C CA . LEU A 1 84 ? -3.565 2.263 8.909 1.00 74.06 84 LEU A CA 1
ATOM 591 C C . LEU A 1 84 ? -4.061 3.432 9.775 1.00 74.06 84 LEU A C 1
ATOM 593 O O . LEU A 1 84 ? -4.208 3.291 10.989 1.00 74.06 84 LEU A O 1
ATOM 597 N N . VAL A 1 85 ? -4.322 4.594 9.168 1.00 77.12 85 VAL A N 1
ATOM 598 C CA . VAL A 1 85 ? -4.746 5.805 9.890 1.00 77.12 85 VAL A CA 1
ATOM 599 C C . VAL A 1 85 ? -6.147 5.629 10.474 1.00 77.12 85 VAL A C 1
ATOM 601 O O . VAL A 1 85 ? -6.365 5.940 11.646 1.00 77.12 85 VAL A O 1
ATOM 604 N N . ASN A 1 86 ? -7.094 5.103 9.690 1.00 70.75 86 ASN A N 1
ATOM 605 C CA . ASN A 1 86 ? -8.466 4.904 10.162 1.00 70.75 86 ASN A CA 1
ATOM 606 C C . ASN A 1 86 ? -8.571 3.768 11.191 1.00 70.75 86 ASN A C 1
ATOM 608 O O . ASN A 1 86 ? -9.338 3.897 12.144 1.00 70.75 86 ASN A O 1
ATOM 612 N N . GLY A 1 87 ? -7.783 2.698 11.050 1.00 67.62 87 GLY A N 1
ATOM 613 C CA . GLY A 1 87 ? -7.715 1.610 12.027 1.00 67.62 87 GLY A CA 1
ATOM 614 C C . GLY A 1 87 ? -7.152 2.068 13.377 1.00 67.62 87 GLY A C 1
ATOM 615 O O . GLY A 1 87 ? -7.797 1.855 14.404 1.00 67.62 87 GLY A O 1
ATOM 616 N N . ARG A 1 88 ? -6.018 2.794 13.379 1.00 72.31 88 ARG A N 1
ATOM 617 C CA . ARG A 1 88 ? -5.419 3.354 14.609 1.00 72.31 88 ARG A CA 1
ATOM 618 C C . ARG A 1 88 ? -6.355 4.324 15.308 1.00 72.31 88 ARG A C 1
ATOM 620 O O . ARG A 1 88 ? -6.387 4.395 16.534 1.00 72.31 88 ARG A O 1
ATOM 627 N N . ARG A 1 89 ? -7.104 5.108 14.533 1.00 72.69 89 ARG A N 1
ATOM 628 C CA . ARG A 1 89 ? -8.082 6.045 15.080 1.00 72.69 89 ARG A CA 1
ATOM 629 C C . ARG A 1 89 ? -9.265 5.315 15.722 1.00 72.69 89 ARG A C 1
ATOM 631 O O . ARG A 1 89 ? -9.645 5.686 16.823 1.00 72.69 89 ARG A O 1
ATOM 638 N N . ALA A 1 90 ? -9.775 4.249 15.101 1.00 63.66 90 ALA A N 1
ATOM 639 C CA . ALA A 1 90 ? -10.837 3.420 15.676 1.00 63.66 90 ALA A CA 1
ATOM 640 C C . ALA A 1 90 ? -10.400 2.704 16.970 1.00 63.66 90 ALA A C 1
ATOM 642 O O . ALA A 1 90 ? -11.176 2.620 17.919 1.00 63.66 90 ALA A O 1
ATOM 643 N N . GLU A 1 91 ? -9.145 2.247 17.037 1.00 71.81 91 GLU A N 1
ATOM 644 C CA . GLU A 1 91 ? -8.564 1.653 18.248 1.00 71.81 91 GLU A CA 1
ATOM 645 C C . GLU A 1 91 ? -8.478 2.674 19.395 1.00 71.81 91 GLU A C 1
ATOM 647 O O . GLU A 1 91 ? -8.912 2.395 20.512 1.00 71.81 91 GLU A O 1
ATOM 652 N N . ARG A 1 92 ? -8.000 3.894 19.109 1.00 74.06 92 ARG A N 1
ATOM 653 C CA . ARG A 1 92 ? -7.946 4.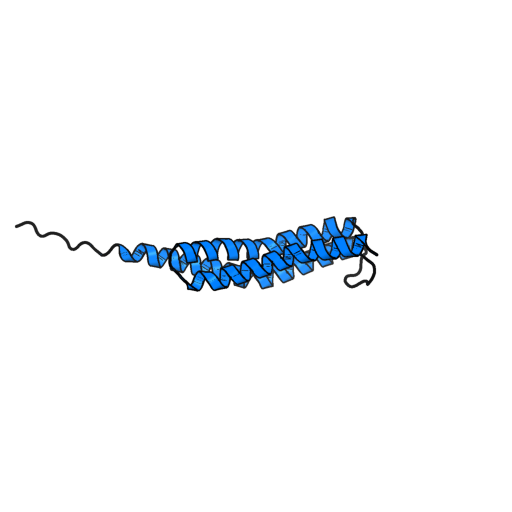998 20.088 1.00 74.06 92 ARG A CA 1
ATOM 654 C C . ARG A 1 92 ? -9.325 5.434 20.587 1.00 74.06 92 ARG A C 1
ATOM 656 O O . ARG A 1 92 ? -9.427 5.949 21.695 1.00 74.06 92 ARG A O 1
ATOM 663 N N . GLU A 1 93 ? -10.366 5.236 19.785 1.00 75.38 93 GLU A N 1
ATOM 664 C CA . GLU A 1 93 ? -11.763 5.515 20.143 1.00 75.38 93 GLU A CA 1
ATOM 665 C C . GLU A 1 93 ? -12.434 4.348 20.902 1.00 75.38 93 GLU A C 1
ATOM 667 O O . GLU A 1 93 ? -13.614 4.435 21.241 1.00 75.38 93 GLU A O 1
ATOM 672 N N . GLY A 1 94 ? -11.683 3.286 21.227 1.00 67.56 94 GLY A N 1
ATOM 673 C CA . GLY A 1 94 ? -12.113 2.201 22.112 1.00 67.56 94 GLY A CA 1
ATOM 674 C C . GLY A 1 94 ? -12.703 0.978 21.410 1.00 67.56 94 GLY A C 1
ATOM 675 O O . GLY A 1 94 ? -13.234 0.104 22.091 1.00 67.56 94 GLY A O 1
ATOM 676 N N . GLU A 1 95 ? -12.612 0.880 20.079 1.00 67.12 95 GLU A N 1
ATOM 677 C CA . GLU A 1 95 ? -13.069 -0.299 19.335 1.00 67.12 95 GLU A CA 1
ATOM 678 C C . GLU A 1 95 ? -11.881 -1.232 19.020 1.00 67.12 95 GLU A C 1
ATOM 680 O O . GLU A 1 95 ? -11.138 -0.991 18.059 1.00 67.12 95 GLU A O 1
ATOM 685 N N . PRO A 1 96 ? -11.697 -2.345 19.762 1.00 67.50 96 PRO A N 1
ATOM 686 C CA . PRO A 1 96 ? -10.541 -3.235 19.600 1.00 67.50 96 PRO A CA 1
ATOM 687 C C . PRO A 1 96 ? -10.488 -3.910 18.221 1.00 67.50 96 PRO A C 1
ATOM 689 O O . PRO A 1 96 ? -9.430 -4.349 17.775 1.00 67.50 96 PRO A O 1
ATOM 692 N N . LYS A 1 97 ? -11.605 -3.944 17.481 1.00 69.44 97 LYS A N 1
ATOM 693 C CA . LYS A 1 97 ? -11.645 -4.437 16.095 1.00 69.44 97 LYS A CA 1
ATOM 694 C C . LYS A 1 97 ? -10.890 -3.543 15.103 1.00 69.44 97 LYS A C 1
ATOM 696 O O . LYS A 1 97 ? -10.656 -3.983 13.980 1.00 69.44 97 LYS A O 1
ATOM 701 N N . GLY A 1 98 ? -10.484 -2.329 15.492 1.00 60.84 98 GLY A N 1
ATOM 702 C CA . GLY A 1 98 ? -9.636 -1.436 14.691 1.00 60.84 98 GLY A CA 1
ATOM 703 C C . GLY A 1 98 ? -8.186 -1.917 14.531 1.00 60.84 98 GLY A C 1
ATOM 704 O O . GLY A 1 98 ? -7.498 -1.499 13.598 1.00 60.84 98 GLY A O 1
ATOM 705 N N . LEU A 1 99 ? -7.732 -2.848 15.376 1.00 70.75 99 LEU A N 1
ATOM 706 C CA . LEU A 1 99 ? -6.363 -3.377 15.358 1.00 70.75 99 LEU A CA 1
ATOM 707 C C . LEU A 1 99 ? -6.089 -4.234 14.109 1.00 70.75 99 LEU A C 1
ATOM 709 O O . LEU A 1 99 ? -5.037 -4.113 13.489 1.00 70.75 99 LEU A O 1
ATOM 713 N N . VAL A 1 100 ? -7.068 -5.030 13.667 1.00 72.56 100 VAL A N 1
ATOM 714 C CA . VAL A 1 100 ? -6.948 -5.875 12.464 1.00 72.56 100 VAL A CA 1
ATOM 715 C C . VAL A 1 100 ? -6.686 -5.054 11.190 1.00 72.56 100 VAL A C 1
ATOM 717 O O . VAL A 1 100 ? -5.656 -5.280 10.555 1.00 72.56 100 VAL A O 1
ATOM 720 N N . PRO A 1 101 ? -7.528 -4.071 10.804 1.00 67.44 101 PRO A N 1
ATOM 721 C CA . PRO A 1 101 ? -7.263 -3.252 9.621 1.00 67.44 101 PRO A CA 1
ATOM 722 C C . PRO A 1 101 ? -5.999 -2.391 9.764 1.00 67.44 101 PRO A C 1
ATOM 724 O O . PRO A 1 101 ? -5.346 -2.106 8.763 1.00 67.44 101 PRO A O 1
ATOM 727 N N . THR A 1 102 ? -5.608 -2.032 10.992 1.00 72.56 102 THR A N 1
ATOM 728 C CA . THR A 1 102 ? -4.330 -1.356 11.265 1.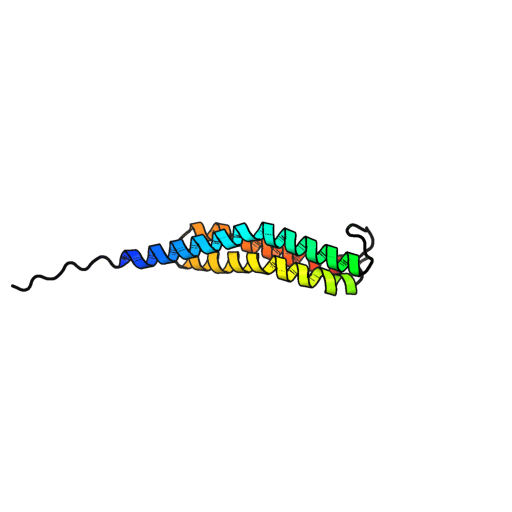00 72.56 102 THR A CA 1
ATOM 729 C C . THR A 1 102 ? -3.141 -2.234 10.898 1.00 72.56 102 THR A C 1
ATOM 731 O O . THR A 1 102 ? -2.255 -1.787 10.174 1.00 72.56 102 THR A O 1
ATOM 734 N N . VAL A 1 103 ? -3.119 -3.480 11.378 1.00 74.06 103 VAL A N 1
ATOM 735 C CA . VAL A 1 103 ? -2.037 -4.433 11.093 1.00 74.06 103 VAL A CA 1
ATOM 736 C C . VAL A 1 103 ? -1.994 -4.757 9.605 1.00 74.06 103 VAL A C 1
ATOM 738 O O . VAL A 1 103 ? -0.919 -4.727 9.016 1.00 74.06 103 VAL A O 1
ATOM 741 N N . VAL A 1 104 ? -3.149 -4.981 8.972 1.00 74.75 104 VAL A N 1
ATOM 742 C CA . VAL A 1 104 ? -3.221 -5.221 7.522 1.00 74.75 104 VAL A CA 1
ATOM 743 C C . VAL A 1 104 ? -2.661 -4.027 6.746 1.00 74.75 104 VAL A C 1
ATOM 745 O O . VAL A 1 104 ? -1.788 -4.208 5.902 1.00 74.75 104 VAL A O 1
ATOM 748 N N . GLY A 1 105 ? -3.092 -2.802 7.065 1.00 73.06 105 GLY A N 1
ATOM 749 C CA . GLY A 1 105 ? -2.562 -1.589 6.439 1.00 73.06 105 GLY A CA 1
ATOM 750 C C . GLY A 1 105 ? -1.054 -1.422 6.651 1.00 73.06 105 GLY A C 1
ATOM 751 O O . GLY A 1 105 ? -0.342 -1.076 5.713 1.00 73.06 105 GLY A O 1
ATOM 752 N N . ALA A 1 106 ? -0.549 -1.727 7.851 1.00 76.12 106 ALA A N 1
ATOM 753 C CA . ALA A 1 106 ? 0.878 -1.675 8.164 1.00 76.12 106 ALA A CA 1
ATOM 754 C C . ALA A 1 106 ? 1.695 -2.678 7.340 1.00 76.12 106 ALA A C 1
ATOM 756 O O . ALA A 1 106 ? 2.710 -2.300 6.762 1.00 76.12 106 ALA A O 1
ATOM 757 N N . VAL A 1 107 ? 1.250 -3.936 7.266 1.00 80.25 107 VAL A N 1
ATOM 758 C CA . VAL A 1 107 ? 1.932 -4.998 6.511 1.00 80.25 107 VAL A CA 1
ATOM 759 C C . VAL A 1 107 ? 1.957 -4.669 5.021 1.00 80.25 107 VAL A C 1
ATOM 761 O O . VAL A 1 107 ? 2.998 -4.793 4.385 1.00 80.25 107 VAL A O 1
ATOM 764 N N . VAL A 1 108 ? 0.840 -4.190 4.471 1.00 77.31 108 VAL A N 1
ATOM 765 C CA . VAL A 1 108 ? 0.755 -3.808 3.055 1.00 77.31 108 VAL A CA 1
ATOM 766 C C . VAL A 1 108 ? 1.639 -2.594 2.760 1.00 77.31 108 VAL A C 1
ATOM 768 O O . VAL A 1 108 ? 2.365 -2.600 1.771 1.00 77.31 108 VAL A O 1
ATOM 771 N N . ALA A 1 109 ? 1.639 -1.572 3.621 1.00 79.25 109 ALA A N 1
ATOM 772 C CA . ALA A 1 109 ? 2.525 -0.420 3.459 1.00 79.25 109 ALA A CA 1
ATOM 773 C C . ALA A 1 109 ? 4.003 -0.829 3.544 1.00 79.25 109 ALA A C 1
ATOM 775 O O . ALA A 1 109 ? 4.813 -0.363 2.748 1.00 79.25 109 ALA A O 1
ATOM 776 N N . LEU A 1 110 ? 4.348 -1.727 4.472 1.00 84.06 110 LEU A N 1
ATOM 777 C CA . LEU A 1 110 ? 5.704 -2.253 4.601 1.00 84.06 110 LEU A CA 1
ATOM 778 C C . LEU A 1 110 ? 6.125 -3.024 3.349 1.00 84.06 110 LEU A C 1
ATOM 780 O O . LEU A 1 110 ? 7.227 -2.802 2.862 1.00 84.06 110 LEU A O 1
ATOM 784 N N . TYR A 1 111 ? 5.249 -3.876 2.810 1.00 82.31 111 TYR A N 1
ATOM 785 C CA . TYR A 1 111 ? 5.484 -4.575 1.547 1.00 82.31 111 TYR A CA 1
ATOM 786 C C . TYR A 1 111 ? 5.802 -3.578 0.427 1.00 82.31 111 TYR A C 1
ATOM 788 O O . TYR A 1 111 ? 6.882 -3.645 -0.151 1.00 82.31 111 TYR A O 1
ATOM 796 N N . TRP A 1 112 ? 4.927 -2.592 0.204 1.00 81.12 112 TRP A N 1
ATOM 797 C CA . TRP A 1 112 ? 5.103 -1.590 -0.852 1.00 81.12 112 TRP A CA 1
ATOM 798 C C . TRP A 1 112 ? 6.352 -0.718 -0.685 1.00 81.12 112 TRP A C 1
ATOM 800 O O . TRP A 1 112 ? 6.909 -0.275 -1.682 1.00 81.12 112 TRP A O 1
ATOM 810 N N . LEU A 1 113 ? 6.820 -0.476 0.542 1.00 83.38 113 LEU A N 1
ATOM 811 C CA . LEU A 1 113 ? 8.071 0.249 0.791 1.00 83.38 113 LEU A CA 1
ATOM 812 C C . LEU A 1 113 ? 9.312 -0.637 0.639 1.00 83.38 113 LEU A C 1
ATOM 814 O O . LEU A 1 113 ? 10.359 -0.155 0.211 1.00 83.38 113 LEU A O 1
ATOM 818 N N . ALA A 1 114 ? 9.215 -1.917 0.996 1.00 83.94 114 ALA A N 1
ATOM 819 C CA . ALA A 1 114 ? 10.341 -2.840 0.960 1.00 83.94 114 ALA A CA 1
ATOM 820 C C . ALA A 1 114 ? 10.686 -3.276 -0.467 1.00 83.94 114 ALA A C 1
ATOM 822 O O . ALA A 1 114 ? 11.867 -3.376 -0.792 1.00 83.94 114 ALA A O 1
ATOM 823 N N . THR A 1 115 ? 9.687 -3.513 -1.326 1.00 80.38 115 THR A N 1
ATOM 824 C CA . THR A 1 115 ? 9.926 -4.025 -2.686 1.00 80.38 115 THR A CA 1
ATOM 825 C C . THR A 1 115 ? 10.846 -3.111 -3.503 1.00 80.38 115 THR A C 1
ATOM 827 O O . THR A 1 115 ? 11.847 -3.612 -4.007 1.00 80.38 115 THR A O 1
ATOM 830 N N . PRO A 1 116 ? 10.617 -1.784 -3.592 1.00 78.62 116 PRO A N 1
ATOM 831 C C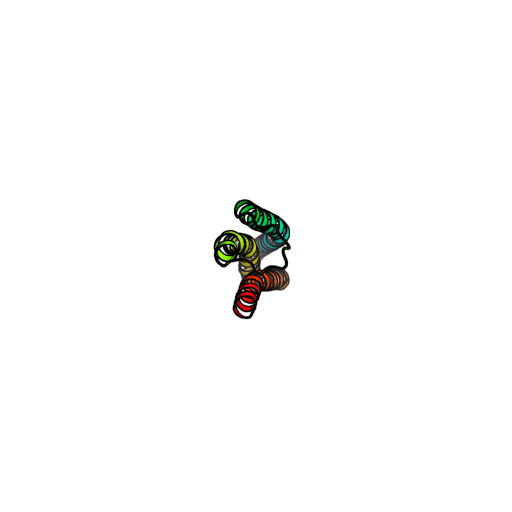A . PRO A 1 116 ? 11.491 -0.905 -4.364 1.00 78.62 116 PRO A CA 1
ATOM 832 C C . PRO A 1 116 ? 12.918 -0.842 -3.802 1.00 78.62 116 PRO A C 1
ATOM 834 O O . PRO A 1 116 ? 13.880 -0.826 -4.563 1.00 78.62 116 PRO A O 1
ATOM 837 N N . VAL A 1 117 ? 13.069 -0.849 -2.473 1.00 80.44 117 VAL A N 1
ATOM 838 C CA . VAL A 1 117 ? 14.384 -0.828 -1.809 1.00 80.44 117 VAL A CA 1
ATOM 839 C C . VAL A 1 117 ? 15.169 -2.103 -2.115 1.00 80.44 117 VAL A C 1
ATOM 841 O O . VAL A 1 117 ? 16.338 -2.024 -2.482 1.00 80.44 117 VAL A O 1
ATOM 844 N N . LEU A 1 118 ? 14.529 -3.270 -2.007 1.00 79.00 118 LEU A N 1
ATOM 845 C CA . LEU A 1 118 ? 15.152 -4.560 -2.307 1.00 79.00 118 LEU A CA 1
ATOM 846 C C . LEU A 1 118 ? 15.573 -4.652 -3.775 1.00 79.00 118 LEU A C 1
ATOM 848 O O . LEU A 1 118 ? 16.699 -5.051 -4.060 1.00 79.00 118 LEU A O 1
ATOM 852 N N . THR A 1 119 ? 14.701 -4.231 -4.693 1.00 74.12 119 THR A N 1
ATOM 853 C CA . THR A 1 119 ? 15.002 -4.219 -6.129 1.00 74.12 119 THR A CA 1
ATOM 854 C C . THR A 1 119 ? 16.139 -3.249 -6.455 1.00 74.12 119 THR A C 1
ATOM 856 O O . THR A 1 119 ? 17.038 -3.602 -7.212 1.00 74.12 119 THR A O 1
ATOM 859 N N . GLY A 1 120 ? 16.148 -2.058 -5.849 1.00 70.81 120 GLY A N 1
ATOM 860 C CA . GLY A 1 120 ? 17.217 -1.076 -6.034 1.00 70.81 120 GLY A CA 1
ATOM 861 C C . GLY A 1 120 ? 18.571 -1.563 -5.513 1.00 70.81 120 GLY A C 1
ATOM 862 O O . GLY A 1 120 ? 19.575 -1.423 -6.201 1.00 70.81 120 GLY A O 1
ATOM 863 N N . VAL A 1 121 ? 18.610 -2.190 -4.332 1.00 75.75 121 VAL A N 1
ATOM 864 C CA . VAL A 1 121 ? 19.848 -2.766 -3.774 1.00 75.75 121 VAL A CA 1
ATOM 865 C C . VAL A 1 121 ? 20.345 -3.938 -4.618 1.00 75.75 121 VAL A C 1
ATOM 867 O O . VAL A 1 121 ? 21.538 -4.017 -4.889 1.00 75.75 121 VAL A O 1
ATOM 870 N N . ALA A 1 122 ? 19.455 -4.823 -5.073 1.00 71.06 122 ALA A N 1
ATOM 871 C CA . ALA A 1 122 ? 19.833 -5.933 -5.946 1.00 71.06 122 ALA A CA 1
ATOM 872 C C . ALA A 1 122 ? 20.440 -5.439 -7.270 1.00 71.06 122 ALA A C 1
ATOM 874 O O . ALA A 1 122 ? 21.463 -5.963 -7.698 1.00 71.06 122 ALA A O 1
ATOM 875 N N . GLY A 1 123 ? 19.865 -4.391 -7.869 1.00 66.44 123 GLY A N 1
ATOM 876 C CA . GLY A 1 123 ? 20.400 -3.765 -9.082 1.00 66.44 123 GLY A CA 1
ATOM 877 C C . GLY A 1 123 ? 21.733 -3.029 -8.894 1.00 66.44 123 GLY A C 1
ATOM 878 O O . GLY A 1 123 ? 22.411 -2.767 -9.876 1.00 66.44 123 GLY A O 1
ATOM 879 N N . LEU A 1 124 ? 22.125 -2.696 -7.658 1.00 68.25 124 LEU A N 1
ATOM 880 C CA . LEU A 1 124 ? 23.435 -2.102 -7.348 1.00 68.25 124 LEU A CA 1
ATOM 881 C C . LEU A 1 124 ? 24.533 -3.149 -7.099 1.00 68.25 124 LEU A C 1
ATOM 883 O O . LEU A 1 124 ? 25.711 -2.799 -7.089 1.00 68.25 124 LEU A O 1
ATOM 887 N N . LEU A 1 125 ? 24.154 -4.403 -6.833 1.00 71.56 125 LEU A N 1
ATOM 888 C CA . LEU A 1 125 ? 25.070 -5.494 -6.478 1.00 71.56 125 LEU A CA 1
ATOM 889 C C . LEU A 1 125 ? 25.321 -6.488 -7.625 1.00 71.56 125 LEU A C 1
ATOM 891 O O . LEU A 1 125 ? 26.203 -7.336 -7.481 1.00 71.56 125 LEU A O 1
ATOM 895 N N . GLY A 1 126 ? 24.539 -6.422 -8.706 1.00 58.44 126 GLY A N 1
ATOM 896 C CA . GLY A 1 126 ? 24.665 -7.257 -9.909 1.00 58.44 126 GLY A CA 1
ATOM 897 C C . GLY A 1 126 ? 25.206 -6.477 -11.094 1.00 58.44 126 GLY A C 1
ATOM 898 O O . GLY A 1 126 ? 25.863 -7.122 -11.939 1.00 58.44 126 GLY A O 1
#

Organism: NCBI:txid948458